Protein AF-A0A953UBZ0-F1 (afdb_monomer_lite)

Secondary structure (DSSP, 8-state):
--HHHHHHHHHHHHHHT---TTT-PPPEEEEE-SSTTT-EEEEE-SSHHHHHHHHHHHH--

Structure (mmCIF, N/CA/C/O backbone):
data_AF-A0A953UBZ0-F1
#
_entry.id   AF-A0A953UBZ0-F1
#
loop_
_atom_site.group_PDB
_atom_site.id
_atom_site.type_symbol
_atom_site.label_atom_id
_atom_site.label_alt_id
_atom_site.label_comp_id
_atom_site.label_asym_id
_atom_site.label_entity_id
_atom_site.label_seq_id
_atom_site.pdbx_PDB_ins_code
_atom_site.Cartn_x
_atom_site.Cartn_y
_atom_site.Cartn_z
_atom_site.occupancy
_atom_site.B_iso_or_equiv
_atom_site.auth_seq_id
_atom_site.auth_comp_id
_atom_site.auth_asym_id
_atom_site.auth_atom_id
_atom_site.pdbx_PDB_model_num
ATOM 1 N N . MET A 1 1 ? -9.363 -5.127 20.536 1.00 52.34 1 MET A N 1
ATOM 2 C CA . MET A 1 1 ? -9.230 -3.962 19.634 1.00 52.34 1 MET A CA 1
ATOM 3 C C . MET A 1 1 ? -8.363 -4.396 18.458 1.00 52.34 1 MET A C 1
ATOM 5 O O . MET A 1 1 ? -7.157 -4.397 18.592 1.00 52.34 1 MET A O 1
ATOM 9 N N . VAL A 1 2 ? -8.979 -4.851 17.365 1.00 59.91 2 VAL A N 1
ATOM 10 C CA . VAL A 1 2 ? -8.330 -5.494 16.199 1.00 59.91 2 VAL A CA 1
ATOM 11 C C . VAL A 1 2 ? -8.263 -4.645 14.892 1.00 59.91 2 VAL A C 1
ATOM 13 O O . VAL A 1 2 ? -7.610 -5.086 13.953 1.00 59.91 2 VAL A O 1
ATOM 16 N N . PRO A 1 3 ? -8.832 -3.419 14.755 1.00 76.88 3 PRO A N 1
ATOM 17 C CA . PRO A 1 3 ? -8.918 -2.786 13.426 1.00 76.88 3 PRO A CA 1
ATOM 18 C C . PRO A 1 3 ? -7.573 -2.425 12.776 1.00 76.88 3 PRO A C 1
ATOM 20 O O . PRO A 1 3 ? -7.418 -2.489 11.561 1.00 76.88 3 PRO A O 1
ATOM 23 N N . VAL A 1 4 ? -6.598 -1.988 13.579 1.00 83.00 4 VAL A N 1
ATOM 24 C CA . VAL A 1 4 ? -5.327 -1.462 13.058 1.00 83.00 4 VAL A CA 1
ATOM 25 C C . VAL A 1 4 ? -4.373 -2.579 12.634 1.00 83.00 4 VAL A C 1
ATOM 27 O O . VAL A 1 4 ? -3.627 -2.420 11.672 1.00 83.00 4 VAL A O 1
ATOM 30 N N . GLU A 1 5 ? -4.395 -3.709 13.340 1.00 83.38 5 GLU A N 1
ATOM 31 C CA . GLU A 1 5 ? -3.565 -4.873 13.025 1.00 83.38 5 GLU A CA 1
ATOM 32 C C . GLU A 1 5 ? -4.070 -5.565 11.762 1.00 83.38 5 GLU A C 1
ATOM 34 O O . GLU A 1 5 ? -3.274 -5.858 10.874 1.00 83.38 5 GLU A O 1
ATOM 39 N N . GLU A 1 6 ? -5.391 -5.701 11.616 1.00 85.56 6 GLU A N 1
ATOM 40 C CA . GLU A 1 6 ? -6.014 -6.235 10.402 1.00 85.56 6 GLU A CA 1
ATOM 41 C C . GLU A 1 6 ? -5.695 -5.371 9.171 1.00 85.56 6 GLU A C 1
ATOM 43 O O . GLU A 1 6 ? -5.333 -5.888 8.113 1.00 85.56 6 GLU A O 1
ATOM 48 N N . PHE A 1 7 ? -5.725 -4.042 9.319 1.00 84.69 7 PHE A N 1
ATOM 49 C CA . PHE A 1 7 ? -5.323 -3.116 8.259 1.00 84.69 7 PHE A CA 1
ATOM 50 C C . PHE A 1 7 ? -3.843 -3.269 7.866 1.00 84.69 7 PHE A C 1
ATOM 52 O O . PHE A 1 7 ? -3.512 -3.304 6.674 1.00 84.69 7 PHE A O 1
ATOM 59 N N . LYS A 1 8 ? -2.942 -3.387 8.854 1.00 86.31 8 LYS A N 1
ATOM 60 C CA . LYS A 1 8 ? -1.509 -3.634 8.610 1.00 86.31 8 LYS A CA 1
ATOM 61 C C . LYS A 1 8 ? -1.313 -4.957 7.873 1.00 86.31 8 LYS A C 1
ATOM 63 O O . LYS A 1 8 ? -0.587 -4.998 6.880 1.00 86.31 8 LYS A O 1
ATOM 68 N N . GLU A 1 9 ? -1.988 -6.015 8.314 1.00 87.94 9 GLU A N 1
ATOM 69 C CA . GLU A 1 9 ? -1.879 -7.343 7.716 1.00 87.94 9 GLU A CA 1
ATOM 70 C C . GLU A 1 9 ? -2.413 -7.379 6.278 1.00 87.94 9 GLU A C 1
ATOM 72 O O . GLU A 1 9 ? -1.724 -7.884 5.387 1.00 87.94 9 GLU A O 1
ATOM 77 N N . GLN A 1 10 ? -3.581 -6.784 6.007 1.00 87.50 10 GLN A N 1
ATOM 78 C CA . GLN A 1 10 ? -4.107 -6.674 4.642 1.00 87.50 10 GLN A CA 1
ATOM 79 C C . GLN A 1 10 ? -3.155 -5.909 3.725 1.00 87.50 10 GLN A C 1
ATOM 81 O O . GLN A 1 10 ? -2.874 -6.358 2.612 1.00 87.50 10 GLN A O 1
ATOM 86 N N . THR A 1 11 ? -2.627 -4.775 4.188 1.00 86.31 11 THR A N 1
ATOM 87 C CA . THR A 1 11 ? -1.706 -3.954 3.391 1.00 86.31 11 THR A CA 1
ATOM 88 C C . THR A 1 11 ? -0.419 -4.722 3.080 1.00 86.31 11 THR A C 1
ATOM 90 O O . THR A 1 11 ? 0.055 -4.715 1.943 1.00 86.31 11 THR A O 1
ATOM 93 N N . LEU A 1 12 ? 0.125 -5.447 4.063 1.00 87.19 12 LEU A N 1
ATOM 94 C CA . LEU A 1 12 ? 1.292 -6.310 3.875 1.00 87.19 12 LEU A CA 1
ATOM 95 C C . LEU A 1 12 ? 1.009 -7.470 2.915 1.00 87.19 12 LEU A C 1
ATOM 97 O O . LEU A 1 12 ? 1.861 -7.791 2.087 1.00 87.19 12 LEU A O 1
ATOM 101 N N . ARG A 1 13 ? -0.183 -8.076 2.977 1.00 87.75 13 ARG A N 1
ATOM 102 C CA . ARG A 1 13 ? -0.603 -9.114 2.023 1.00 87.75 13 ARG A CA 1
ATOM 103 C C . ARG A 1 13 ? -0.660 -8.582 0.598 1.00 87.75 13 AR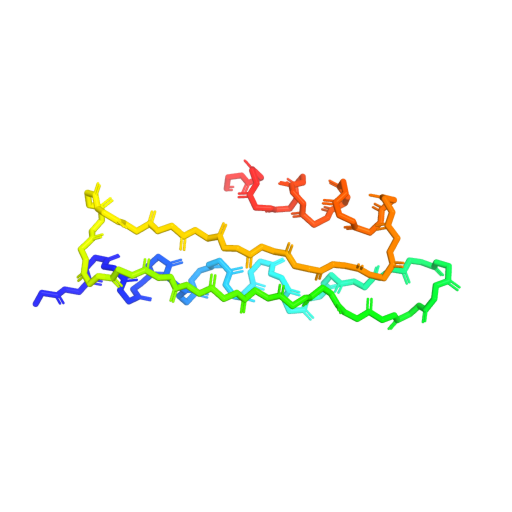G A C 1
ATOM 105 O O . ARG A 1 13 ? -0.064 -9.199 -0.276 1.00 87.75 13 ARG A O 1
ATOM 112 N N . LYS A 1 14 ? -1.286 -7.420 0.374 1.00 85.94 14 LYS A N 1
ATOM 113 C CA . LYS A 1 14 ? -1.358 -6.775 -0.953 1.00 85.94 14 LYS A CA 1
ATOM 114 C C . LYS A 1 14 ? 0.030 -6.492 -1.546 1.00 85.94 14 LYS A C 1
ATOM 116 O O . LYS A 1 14 ? 0.180 -6.423 -2.760 1.00 85.94 14 LYS A O 1
ATOM 121 N N . MET A 1 15 ? 1.044 -6.352 -0.693 1.00 86.38 15 MET A N 1
ATOM 122 C CA . MET A 1 15 ? 2.423 -6.026 -1.070 1.00 86.38 15 MET A CA 1
ATOM 123 C C . MET A 1 15 ? 3.361 -7.217 -1.198 1.00 86.38 15 MET A C 1
ATOM 125 O O . MET A 1 15 ? 4.457 -7.056 -1.729 1.00 86.38 15 MET A O 1
ATOM 129 N N . ARG A 1 16 ? 2.958 -8.403 -0.732 1.00 84.50 16 ARG A N 1
ATOM 130 C CA . ARG A 1 16 ? 3.821 -9.590 -0.710 1.00 84.50 16 ARG A CA 1
ATOM 131 C C . ARG A 1 16 ? 4.313 -9.974 -2.110 1.00 84.50 16 AR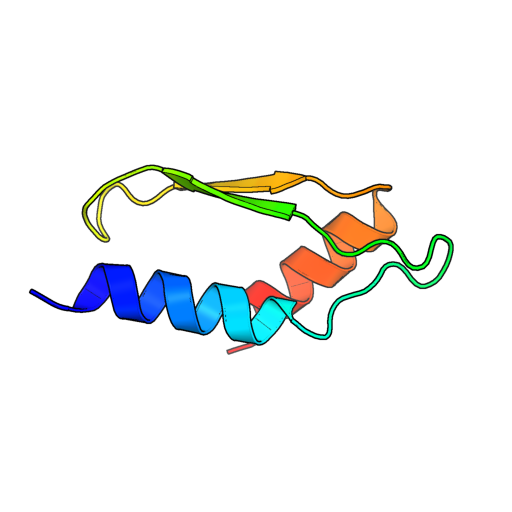G A C 1
ATOM 133 O O . ARG A 1 16 ? 5.468 -10.364 -2.261 1.00 84.50 16 ARG A O 1
ATOM 140 N N . ASP A 1 17 ? 3.457 -9.804 -3.111 1.00 85.00 17 ASP A N 1
ATOM 141 C CA . ASP A 1 17 ? 3.738 -10.161 -4.505 1.00 85.00 17 ASP A CA 1
ATOM 142 C C . ASP A 1 17 ? 4.225 -8.973 -5.345 1.00 85.00 17 ASP A C 1
ATOM 144 O O . ASP A 1 17 ? 4.531 -9.113 -6.529 1.00 85.00 17 ASP A O 1
ATOM 148 N N . VAL A 1 18 ? 4.323 -7.781 -4.746 1.00 87.31 18 VAL A N 1
ATOM 149 C CA . VAL A 1 18 ? 4.785 -6.588 -5.452 1.00 87.31 18 VAL A CA 1
ATOM 150 C C . VAL A 1 18 ? 6.304 -6.610 -5.533 1.00 87.31 18 VAL A C 1
ATOM 152 O O . VAL A 1 18 ? 7.009 -6.517 -4.528 1.00 87.31 18 VAL A O 1
ATOM 155 N N . ARG A 1 19 ? 6.826 -6.671 -6.757 1.00 89.94 19 ARG A N 1
ATOM 156 C CA . ARG A 1 19 ? 8.247 -6.467 -7.038 1.00 89.94 19 ARG A CA 1
ATOM 157 C C . ARG A 1 19 ? 8.426 -5.478 -8.171 1.00 89.94 19 ARG A C 1
ATOM 159 O O . ARG A 1 19 ? 7.631 -5.432 -9.106 1.00 89.94 19 ARG A O 1
ATOM 166 N N . CYS A 1 20 ? 9.491 -4.685 -8.085 1.00 90.25 20 CYS A N 1
ATOM 167 C CA . CYS A 1 20 ? 9.890 -3.832 -9.192 1.00 90.25 20 CYS A CA 1
ATOM 168 C C . CYS A 1 20 ? 10.220 -4.704 -10.417 1.00 90.25 20 CYS A C 1
ATOM 170 O O . CYS A 1 20 ? 11.066 -5.583 -10.284 1.00 90.25 20 CYS A O 1
ATOM 172 N N . PRO A 1 21 ? 9.629 -4.466 -11.598 1.00 88.12 21 PRO A N 1
ATOM 173 C CA . PRO A 1 21 ? 9.948 -5.254 -12.787 1.00 88.12 21 PRO A CA 1
ATOM 174 C C . PRO A 1 21 ? 11.391 -5.031 -13.264 1.00 88.12 21 PRO A C 1
ATOM 176 O O . PRO A 1 21 ? 12.032 -5.975 -13.709 1.00 88.12 21 PRO A O 1
ATOM 179 N N . ASP A 1 22 ? 11.927 -3.813 -13.122 1.00 91.88 22 ASP A N 1
ATOM 180 C CA . ASP A 1 22 ? 13.285 -3.483 -13.573 1.00 91.88 22 ASP A CA 1
ATOM 181 C C . ASP A 1 22 ? 14.376 -4.005 -12.609 1.00 91.88 22 ASP A C 1
ATOM 183 O O . ASP A 1 22 ? 15.409 -4.498 -13.046 1.00 91.88 22 ASP A O 1
ATOM 187 N N . HIS A 1 23 ? 14.160 -3.911 -11.289 1.00 91.69 23 HIS A N 1
ATOM 188 C CA . HIS A 1 23 ? 15.195 -4.200 -10.276 1.00 91.69 23 HIS A CA 1
ATOM 189 C C . HIS A 1 23 ? 14.912 -5.452 -9.432 1.00 91.69 23 HIS A C 1
ATOM 191 O O . HIS A 1 23 ? 15.732 -5.819 -8.595 1.00 91.69 23 HIS A O 1
ATOM 197 N N . GLN A 1 24 ? 13.727 -6.058 -9.573 1.00 88.38 24 GLN A N 1
ATOM 198 C CA . GLN A 1 24 ? 13.224 -7.209 -8.798 1.00 88.38 24 GLN A CA 1
ATOM 199 C C . GLN A 1 24 ? 13.208 -7.027 -7.267 1.00 88.38 24 GLN A C 1
ATOM 201 O O . GLN A 1 24 ? 12.984 -7.971 -6.501 1.00 88.38 24 GLN A O 1
ATOM 206 N N . GLN A 1 25 ? 13.386 -5.790 -6.804 1.00 87.50 25 GLN A N 1
ATOM 207 C CA . GLN A 1 25 ? 13.364 -5.442 -5.391 1.00 87.50 25 GLN A CA 1
ATOM 208 C C . GLN A 1 25 ? 11.924 -5.219 -4.910 1.00 87.50 25 GLN A C 1
ATOM 210 O O . GLN A 1 25 ? 11.148 -4.541 -5.598 1.00 87.50 25 GLN A O 1
ATOM 215 N N . PRO A 1 26 ? 11.552 -5.767 -3.740 1.00 89.56 26 PRO A N 1
ATOM 216 C CA . PRO A 1 26 ? 10.259 -5.498 -3.136 1.00 89.56 26 PRO A CA 1
ATOM 217 C C . PRO A 1 26 ? 10.238 -4.088 -2.517 1.00 89.56 26 PRO A C 1
ATOM 219 O O . PRO A 1 26 ? 11.258 -3.633 -1.984 1.00 89.56 26 PRO A O 1
ATOM 222 N N . PRO A 1 27 ? 9.092 -3.389 -2.546 1.00 89.81 27 PRO A N 1
ATOM 223 C CA . PRO A 1 27 ? 8.912 -2.170 -1.774 1.00 89.81 27 PRO A CA 1
ATOM 224 C C . PRO A 1 27 ? 8.935 -2.493 -0.274 1.00 89.81 27 PRO A C 1
ATOM 226 O O . PRO A 1 27 ? 8.547 -3.575 0.168 1.00 89.81 27 PRO A O 1
ATOM 229 N N . ARG A 1 28 ? 9.394 -1.537 0.533 1.00 89.88 28 ARG A N 1
ATOM 230 C CA . ARG A 1 28 ? 9.390 -1.626 1.995 1.00 89.88 28 ARG A CA 1
ATOM 231 C C . ARG A 1 28 ? 8.304 -0.723 2.551 1.00 89.88 28 ARG A C 1
ATOM 233 O O . ARG A 1 28 ? 8.282 0.466 2.245 1.00 89.88 28 ARG A O 1
ATOM 240 N N . LEU A 1 29 ? 7.454 -1.280 3.404 1.00 88.69 29 LEU A N 1
ATOM 241 C CA . LEU A 1 29 ? 6.443 -0.533 4.142 1.00 88.69 29 LEU A CA 1
ATOM 242 C C . LEU A 1 29 ? 6.835 -0.423 5.611 1.00 88.69 29 LEU A C 1
ATOM 244 O O . LEU A 1 29 ? 7.269 -1.397 6.226 1.00 88.69 29 LEU A O 1
ATOM 248 N N . ARG A 1 30 ? 6.649 0.764 6.178 1.00 88.81 30 ARG A N 1
ATOM 249 C CA . ARG A 1 30 ? 6.680 1.016 7.615 1.00 88.81 30 ARG A CA 1
ATOM 250 C C . ARG A 1 30 ? 5.354 1.622 8.029 1.00 88.81 30 ARG A C 1
ATOM 252 O O . ARG A 1 30 ? 4.864 2.548 7.391 1.00 88.81 30 ARG A O 1
ATOM 259 N N . PHE A 1 31 ? 4.790 1.095 9.104 1.00 88.31 31 PHE A N 1
ATOM 260 C CA . PHE A 1 31 ? 3.552 1.596 9.677 1.00 88.31 31 PHE A CA 1
ATOM 261 C C . PHE A 1 31 ? 3.885 2.344 10.959 1.00 88.31 31 PHE A C 1
ATOM 263 O O . PHE A 1 31 ? 4.520 1.787 11.854 1.00 88.31 31 PHE A O 1
ATOM 270 N N . HIS A 1 32 ? 3.430 3.583 11.046 1.00 88.38 32 HIS A N 1
ATOM 271 C CA . HIS A 1 32 ? 3.518 4.421 12.232 1.00 88.38 32 HIS A CA 1
ATOM 272 C C . HIS A 1 32 ? 2.110 4.633 12.790 1.00 88.38 32 HIS A C 1
ATOM 274 O O . HIS A 1 32 ? 1.153 4.697 12.022 1.00 88.38 32 HIS A O 1
ATOM 280 N N . GLY A 1 33 ? 1.980 4.684 14.115 1.00 85.31 33 GLY A N 1
ATOM 281 C CA . GLY A 1 33 ? 0.695 4.834 14.799 1.00 85.31 33 GLY A CA 1
ATOM 282 C C . GLY A 1 33 ? 0.110 3.527 15.355 1.00 85.31 33 GLY A C 1
ATOM 283 O 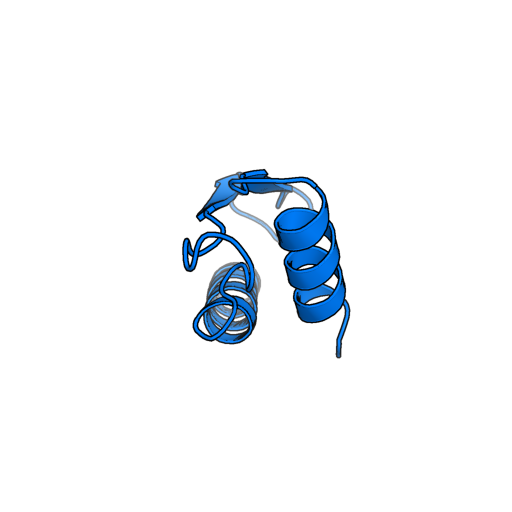O . GLY A 1 33 ? 0.447 2.404 14.947 1.00 85.31 33 GLY A O 1
ATOM 284 N N . SER A 1 34 ? -0.777 3.698 16.335 1.00 82.12 34 SER A N 1
ATOM 285 C CA . SER A 1 34 ? -1.415 2.630 17.121 1.00 82.12 34 SER A CA 1
ATOM 286 C C . SER A 1 34 ? -2.934 2.546 16.925 1.00 82.12 34 SER A C 1
ATOM 288 O O . SER A 1 34 ? -3.561 1.610 17.411 1.00 82.12 34 SER A O 1
ATOM 290 N N . THR A 1 35 ? -3.540 3.484 16.190 1.00 84.31 35 THR A N 1
ATOM 291 C CA . THR A 1 35 ? -4.986 3.506 15.909 1.00 84.31 35 THR A CA 1
ATOM 292 C C . THR A 1 35 ? -5.250 3.814 14.438 1.00 84.31 35 THR A C 1
ATOM 294 O O . THR A 1 35 ? -4.417 4.424 13.779 1.00 84.31 35 THR A O 1
ATOM 297 N N . LEU A 1 36 ? -6.428 3.448 13.916 1.00 82.69 36 LEU A N 1
ATOM 298 C CA . LEU A 1 36 ? -6.811 3.776 12.533 1.00 82.69 36 LEU A CA 1
ATOM 299 C C . LEU A 1 36 ? -6.904 5.285 12.253 1.00 82.69 36 LEU A C 1
ATOM 301 O O . LEU A 1 36 ? -6.823 5.685 11.099 1.00 82.69 36 LEU A O 1
ATOM 305 N N . ARG A 1 37 ? -7.092 6.121 13.284 1.00 85.19 37 ARG A N 1
ATOM 306 C CA . ARG A 1 37 ? -7.170 7.583 13.121 1.00 85.19 37 ARG A CA 1
ATOM 307 C C . ARG A 1 37 ? -5.802 8.236 12.912 1.00 85.19 37 ARG A C 1
ATOM 309 O O . ARG A 1 37 ? -5.751 9.315 12.343 1.00 85.19 37 ARG A O 1
ATOM 316 N N . ASP A 1 38 ? -4.734 7.588 13.373 1.00 87.25 38 ASP A N 1
ATOM 317 C CA . ASP A 1 38 ? -3.360 8.117 13.371 1.00 87.25 38 ASP A CA 1
ATOM 318 C C . ASP A 1 38 ? -2.391 7.231 12.563 1.00 87.25 38 ASP A C 1
ATOM 320 O O . ASP A 1 38 ? -1.184 7.460 12.519 1.00 87.25 38 ASP A O 1
ATOM 324 N N . ILE A 1 39 ? -2.898 6.179 11.910 1.00 85.75 39 ILE A N 1
ATOM 325 C CA . ILE A 1 39 ? -2.032 5.272 11.165 1.00 85.75 39 ILE A CA 1
ATOM 326 C C . ILE A 1 39 ? -1.471 5.960 9.921 1.00 85.75 39 ILE A C 1
ATOM 328 O O . ILE A 1 39 ? -2.197 6.381 9.025 1.00 85.75 39 ILE A O 1
ATOM 332 N N . THR A 1 40 ? -0.147 6.019 9.852 1.00 87.88 40 THR A N 1
ATOM 333 C CA . THR A 1 40 ? 0.596 6.528 8.702 1.00 87.88 40 THR A CA 1
ATOM 334 C C . THR A 1 40 ? 1.398 5.395 8.081 1.00 87.88 40 THR A C 1
ATOM 336 O O . THR A 1 40 ? 2.120 4.673 8.772 1.00 87.88 40 THR A O 1
ATOM 339 N N . ILE A 1 41 ? 1.295 5.240 6.761 1.00 87.31 41 ILE A N 1
ATOM 340 C CA . ILE A 1 41 ? 2.099 4.285 5.996 1.00 87.31 41 ILE A CA 1
ATOM 341 C C . ILE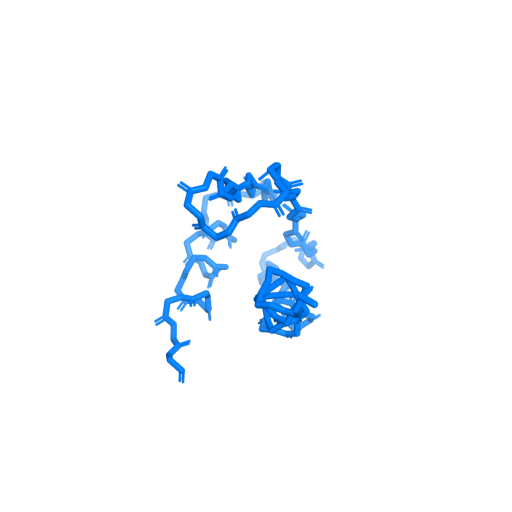 A 1 41 ? 3.224 5.056 5.313 1.00 87.31 41 ILE A C 1
ATOM 343 O O . ILE A 1 41 ? 2.976 5.916 4.471 1.00 87.31 41 ILE A O 1
ATOM 347 N N . GLN A 1 42 ? 4.466 4.720 5.643 1.00 90.19 42 GLN A N 1
ATOM 348 C CA . GLN A 1 42 ? 5.633 5.159 4.890 1.00 90.19 42 GLN A CA 1
ATOM 349 C C . GLN A 1 42 ? 6.096 4.034 3.972 1.00 90.19 42 GLN A C 1
ATOM 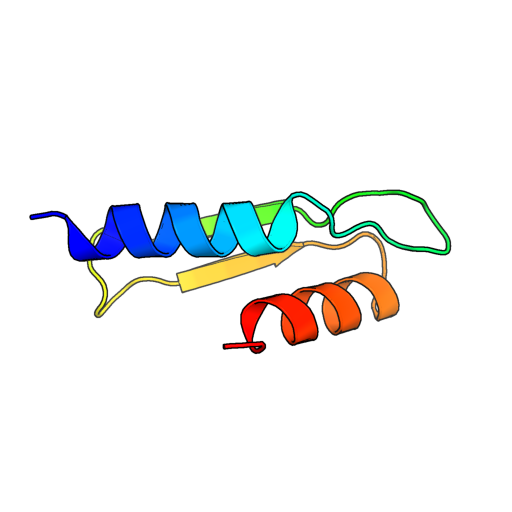351 O O . GLN A 1 42 ? 6.382 2.924 4.419 1.00 90.19 42 GLN A O 1
ATOM 356 N N . MET A 1 43 ? 6.191 4.333 2.680 1.00 89.44 43 MET A N 1
ATOM 357 C CA . MET A 1 43 ? 6.657 3.394 1.670 1.00 89.44 43 MET A CA 1
ATOM 358 C C . MET A 1 43 ? 7.994 3.850 1.095 1.00 89.44 43 MET A C 1
ATOM 360 O O . MET A 1 43 ? 8.167 5.010 0.728 1.00 89.44 43 MET A O 1
ATOM 364 N N . SER A 1 44 ? 8.933 2.919 0.976 1.00 91.06 44 SER A N 1
ATOM 365 C CA . SER A 1 44 ? 10.198 3.110 0.271 1.00 91.06 44 SER A CA 1
ATOM 366 C C . SER A 1 44 ? 10.306 2.099 -0.861 1.00 91.06 44 SER A C 1
ATOM 368 O O . SER A 1 44 ? 10.051 0.912 -0.670 1.00 91.06 44 SER A O 1
ATOM 370 N N . ALA A 1 45 ? 10.711 2.559 -2.038 1.00 90.69 45 ALA A N 1
ATOM 371 C CA . ALA A 1 45 ? 10.883 1.726 -3.219 1.00 90.69 45 ALA A CA 1
ATOM 372 C C . ALA A 1 45 ? 12.235 2.020 -3.874 1.00 90.69 45 ALA A C 1
ATOM 374 O O . ALA A 1 45 ? 12.792 3.101 -3.696 1.00 90.69 45 ALA A O 1
ATOM 375 N N . CYS A 1 46 ? 12.748 1.074 -4.659 1.00 92.00 46 CYS A N 1
ATOM 376 C CA . CYS A 1 46 ? 14.016 1.243 -5.372 1.00 92.00 46 CYS A CA 1
ATOM 377 C C . CYS A 1 46 ? 13.948 2.297 -6.494 1.00 92.00 46 CYS A C 1
ATOM 379 O O . CYS A 1 46 ? 14.972 2.851 -6.876 1.00 92.00 46 CYS A O 1
ATOM 381 N N . CYS A 1 47 ? 12.759 2.569 -7.045 1.00 92.75 47 CYS A N 1
ATOM 382 C CA . CYS A 1 47 ? 12.546 3.555 -8.104 1.00 92.75 47 CYS A CA 1
ATOM 383 C C . CYS A 1 47 ? 11.094 4.062 -8.125 1.00 92.75 47 CYS A C 1
ATOM 385 O O . CYS A 1 47 ? 10.201 3.451 -7.527 1.00 92.75 47 CYS A O 1
ATOM 387 N N . LYS A 1 48 ? 10.844 5.148 -8.873 1.00 91.00 48 LYS A N 1
ATOM 388 C CA . LYS A 1 48 ? 9.510 5.761 -9.010 1.00 91.00 48 LYS A CA 1
ATOM 389 C C . LYS A 1 48 ? 8.459 4.779 -9.547 1.00 91.00 48 LYS A C 1
ATOM 391 O O . LYS A 1 48 ? 7.405 4.649 -8.939 1.00 91.00 48 LYS A O 1
ATOM 396 N N . LYS A 1 49 ? 8.790 4.002 -10.588 1.00 90.94 49 LYS A N 1
ATOM 397 C CA . LYS A 1 49 ? 7.894 2.970 -11.149 1.00 90.94 49 LYS A CA 1
ATOM 398 C C . LYS A 1 49 ? 7.439 1.956 -10.095 1.00 90.94 49 LYS A C 1
ATOM 400 O O . LYS A 1 49 ? 6.267 1.604 -10.039 1.00 90.94 49 LYS A O 1
ATOM 405 N N . CYS A 1 50 ? 8.366 1.486 -9.254 1.00 91.00 50 CYS A N 1
ATOM 406 C CA . CYS A 1 50 ? 8.051 0.544 -8.180 1.00 91.00 50 CYS A CA 1
ATOM 407 C C . CYS A 1 50 ? 7.123 1.184 -7.139 1.00 91.00 50 CYS A C 1
ATOM 409 O O . CYS A 1 50 ? 6.149 0.558 -6.736 1.00 91.00 50 CYS A O 1
ATOM 411 N N . ALA A 1 51 ? 7.366 2.447 -6.767 1.00 90.62 51 ALA A N 1
ATOM 412 C CA . ALA A 1 51 ? 6.477 3.183 -5.869 1.00 90.62 51 ALA A CA 1
ATOM 413 C C . ALA A 1 51 ? 5.067 3.360 -6.459 1.00 90.62 51 ALA A C 1
ATOM 415 O O . ALA A 1 51 ? 4.081 3.161 -5.758 1.00 90.62 51 ALA A O 1
ATOM 416 N N . GLU A 1 52 ? 4.947 3.692 -7.745 1.00 91.06 52 GLU A N 1
ATOM 417 C CA . GLU A 1 52 ? 3.650 3.838 -8.418 1.00 91.06 52 GLU A CA 1
ATOM 418 C C . GLU A 1 52 ? 2.886 2.509 -8.483 1.00 91.06 52 GLU A C 1
ATOM 420 O O . GLU A 1 52 ? 1.696 2.463 -8.169 1.00 91.06 52 GLU A O 1
ATOM 425 N N . LEU A 1 53 ? 3.575 1.414 -8.817 1.00 89.75 53 LEU A N 1
ATOM 426 C CA . LEU A 1 53 ? 2.988 0.075 -8.867 1.00 89.75 53 LEU A CA 1
ATOM 427 C C . LEU A 1 53 ? 2.523 -0.387 -7.480 1.00 89.75 53 LEU A C 1
ATOM 429 O O . LEU A 1 53 ? 1.414 -0.898 -7.328 1.00 89.75 53 LEU A O 1
ATOM 433 N N . ALA A 1 54 ? 3.346 -0.146 -6.463 1.00 89.06 54 ALA A N 1
ATOM 434 C CA . ALA A 1 54 ? 3.032 -0.445 -5.078 1.00 89.06 54 ALA A CA 1
ATOM 435 C C . ALA A 1 54 ? 1.826 0.378 -4.585 1.00 89.06 54 ALA A C 1
ATOM 437 O O . ALA A 1 54 ? 0.866 -0.198 -4.078 1.00 89.06 54 ALA A O 1
ATOM 438 N N . ASN A 1 55 ? 1.795 1.694 -4.829 1.00 89.19 55 ASN A N 1
ATOM 439 C CA . ASN A 1 55 ? 0.645 2.550 -4.501 1.00 89.19 55 ASN A CA 1
ATOM 440 C C . ASN A 1 55 ? -0.647 2.079 -5.175 1.00 89.19 55 ASN A C 1
ATOM 442 O O . ASN A 1 55 ? -1.691 2.010 -4.527 1.00 89.19 55 ASN A O 1
ATOM 446 N N . ARG A 1 56 ? -0.577 1.702 -6.457 1.00 88.88 56 ARG A N 1
ATOM 447 C CA . ARG A 1 56 ? -1.731 1.166 -7.185 1.00 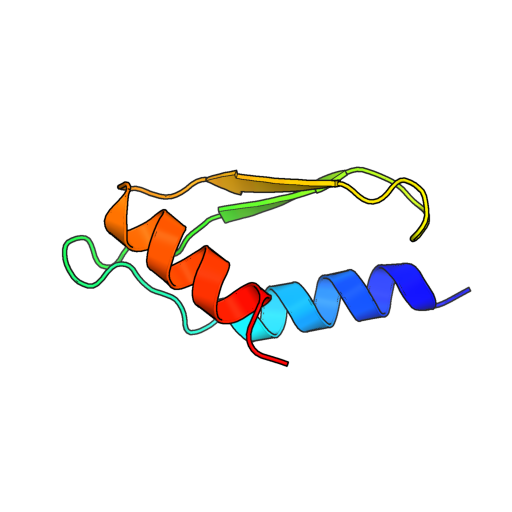88.88 56 ARG A CA 1
ATOM 448 C C . ARG A 1 56 ? -2.270 -0.100 -6.521 1.00 88.88 56 ARG A C 1
ATOM 450 O O . ARG A 1 56 ? -3.481 -0.248 -6.402 1.00 88.88 56 ARG A O 1
ATOM 457 N N . ARG A 1 57 ? -1.384 -0.967 -6.021 1.00 86.44 57 ARG A N 1
ATOM 458 C CA . ARG A 1 57 ? -1.766 -2.204 -5.331 1.00 86.44 57 ARG A CA 1
ATOM 459 C C . ARG A 1 57 ? -2.400 -1.976 -3.960 1.00 86.44 57 ARG A C 1
ATOM 461 O O . ARG A 1 57 ? -3.296 -2.729 -3.598 1.00 86.44 57 ARG A O 1
ATOM 468 N N . ILE A 1 58 ? -1.971 -0.951 -3.216 1.00 84.06 58 ILE A N 1
ATOM 469 C CA . ILE A 1 58 ? -2.625 -0.554 -1.951 1.00 84.06 58 ILE A CA 1
ATOM 470 C C . ILE A 1 58 ? -4.040 -0.041 -2.228 1.00 84.06 58 ILE A C 1
ATOM 472 O O . ILE A 1 58 ? -4.967 -0.377 -1.494 1.00 84.06 58 ILE A O 1
ATOM 476 N N . ALA A 1 59 ? -4.193 0.780 -3.271 1.00 84.06 59 ALA A N 1
ATOM 477 C CA . ALA A 1 59 ? -5.462 1.406 -3.628 1.00 84.06 59 ALA A CA 1
ATOM 478 C C . ALA A 1 59 ? -6.478 0.424 -4.240 1.00 84.06 59 ALA A C 1
ATOM 480 O O . ALA A 1 59 ? -7.679 0.689 -4.203 1.00 84.06 59 ALA A O 1
ATOM 481 N N . GLU A 1 60 ? -6.016 -0.696 -4.802 1.00 79.00 60 GLU A N 1
ATOM 482 C CA . GLU A 1 60 ? -6.881 -1.767 -5.302 1.00 79.00 60 GLU A CA 1
ATOM 483 C C . GLU A 1 60 ? -7.661 -2.381 -4.132 1.00 79.00 60 GLU A C 1
ATOM 485 O O . GLU A 1 60 ? -7.064 -2.785 -3.131 1.00 79.00 60 GLU A O 1
ATOM 490 N N . ARG A 1 61 ? -8.995 -2.367 -4.227 1.00 58.94 61 ARG A N 1
ATOM 491 C CA . ARG A 1 61 ? -9.907 -2.622 -3.105 1.00 58.94 61 ARG A CA 1
ATOM 492 C C . ARG A 1 61 ? -9.945 -4.099 -2.736 1.00 58.94 61 ARG A C 1
ATOM 494 O O . ARG A 1 61 ? -10.303 -4.906 -3.615 1.00 58.94 61 ARG A O 1
#

pLDDT: mean 86.02, std 7.31, range [52.34, 92.75]

Radius of gyration: 12.05 Å; chains: 1; bounding box: 25×18×33 Å

Sequence (61 aa):
MVPVEEFKEQTLRKMRDVRCPDHQQPPRLRFHGSTLRDITIQMSACCKKCAELANRRIAER

Foldseek 3Di:
DCPVVVLVVVLVVLQVPQADPVPRHGKDWDWDDDDPVPTDIDIDDPDPSSVVSSVVSSVPD